Protein AF-A0A3N2P5C3-F1 (afdb_monomer_lite)

Radius of gyration: 39.59 Å; chains: 1; bounding box: 73×39×117 Å

Sequence (113 aa):
MAGAVAAVTGAAAGVVWIGRGALRWGRRIAHMVDDLTGEPARPGVPARPGLMERIGTIEGRLDGLDGRLDGLDARLGCLDGRLAAVEHELRPNSGSSLHDKVTRLAEAVAPER

Structure (mmCIF, N/CA/C/O backbone):
data_AF-A0A3N2P5C3-F1
#
_entry.id   AF-A0A3N2P5C3-F1
#
loop_
_atom_site.group_PDB
_atom_site.id
_atom_site.type_symbol
_atom_site.label_atom_id
_atom_site.label_alt_id
_atom_site.label_comp_id
_atom_site.label_asym_id
_atom_site.label_entity_id
_atom_site.label_seq_id
_atom_site.pdbx_PDB_ins_code
_atom_site.Cartn_x
_atom_site.Cartn_y
_atom_site.Cartn_z
_atom_site.occupancy
_atom_site.B_iso_or_equiv
_atom_site.auth_seq_id
_atom_site.auth_comp_id
_atom_site.auth_asym_id
_atom_site.auth_atom_id
_atom_site.pdbx_PDB_model_num
ATOM 1 N N . MET A 1 1 ? 50.348 18.443 -54.656 1.00 57.25 1 MET A N 1
ATOM 2 C CA . MET A 1 1 ? 49.166 17.553 -54.764 1.00 57.25 1 MET A CA 1
ATOM 3 C C . MET A 1 1 ? 49.049 16.508 -53.640 1.00 57.25 1 MET A C 1
ATOM 5 O O . MET A 1 1 ? 47.935 16.095 -53.364 1.00 57.25 1 MET A O 1
ATOM 9 N N . ALA A 1 2 ? 50.121 16.129 -52.925 1.00 56.31 2 ALA A N 1
ATOM 10 C CA . ALA A 1 2 ? 50.055 15.112 -51.857 1.00 56.31 2 ALA A CA 1
ATOM 11 C C . ALA A 1 2 ? 49.266 15.518 -50.584 1.00 56.31 2 ALA A C 1
ATOM 13 O O . ALA A 1 2 ? 48.620 14.674 -49.972 1.00 56.31 2 ALA A O 1
ATOM 14 N N . GLY A 1 3 ? 49.261 16.802 -50.198 1.00 55.47 3 GLY A N 1
ATOM 15 C CA . GLY A 1 3 ? 48.600 17.262 -48.961 1.00 55.47 3 GLY A CA 1
ATOM 16 C C . GLY A 1 3 ? 47.064 17.249 -48.990 1.00 55.47 3 GLY A C 1
ATOM 17 O O . GLY A 1 3 ? 46.435 17.017 -47.964 1.00 55.47 3 GLY A O 1
ATOM 18 N N . ALA A 1 4 ? 46.449 17.435 -50.164 1.00 61.59 4 ALA A N 1
ATOM 19 C CA . ALA A 1 4 ? 44.988 17.434 -50.304 1.00 61.59 4 ALA A CA 1
ATOM 20 C C . ALA A 1 4 ? 44.393 16.017 -50.205 1.00 61.59 4 ALA A C 1
ATOM 22 O O . ALA A 1 4 ? 43.322 15.832 -49.635 1.00 61.59 4 ALA A O 1
ATOM 23 N N . VAL A 1 5 ? 45.115 15.004 -50.699 1.00 63.78 5 VAL A N 1
ATOM 24 C CA . VAL A 1 5 ? 44.675 13.599 -50.660 1.00 63.78 5 VAL A CA 1
ATOM 25 C C . VAL A 1 5 ? 44.675 13.056 -49.225 1.00 63.78 5 VAL A C 1
ATOM 27 O O . VAL A 1 5 ? 43.746 12.349 -48.848 1.00 63.78 5 VAL A O 1
ATOM 30 N N . ALA A 1 6 ? 45.659 13.438 -48.402 1.00 66.75 6 ALA A N 1
ATOM 31 C CA . ALA A 1 6 ? 45.749 13.019 -46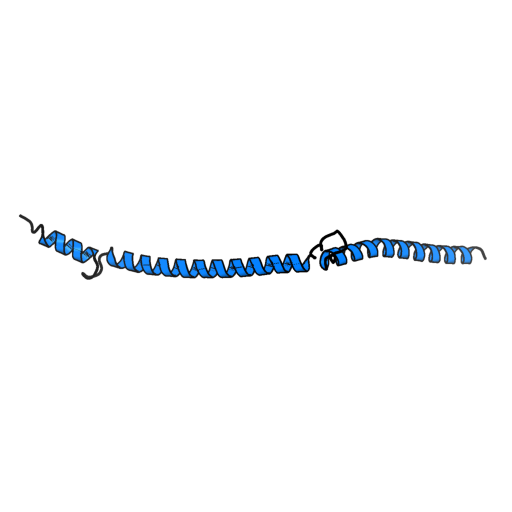.999 1.00 66.75 6 ALA A CA 1
ATOM 32 C C . ALA A 1 6 ? 44.653 13.632 -46.099 1.00 66.75 6 ALA A C 1
ATOM 34 O O . ALA A 1 6 ? 44.164 12.978 -45.178 1.00 66.75 6 ALA A O 1
ATOM 35 N N . ALA A 1 7 ? 44.232 14.872 -46.369 1.00 69.38 7 ALA A N 1
ATOM 36 C CA . ALA A 1 7 ? 43.169 15.530 -45.606 1.00 69.38 7 ALA A CA 1
ATOM 37 C C . ALA A 1 7 ? 41.786 14.901 -45.868 1.00 69.38 7 ALA A C 1
ATOM 39 O O . ALA A 1 7 ? 41.004 14.695 -44.939 1.00 69.38 7 ALA A O 1
ATOM 40 N N . VAL A 1 8 ? 41.502 14.540 -47.125 1.00 70.88 8 VAL A N 1
ATOM 41 C CA . VAL A 1 8 ? 40.231 13.909 -47.520 1.00 70.88 8 VAL A CA 1
ATOM 42 C C . VAL A 1 8 ? 40.115 12.487 -46.962 1.00 70.88 8 VAL A C 1
ATOM 44 O O . VAL A 1 8 ? 39.051 12.109 -46.468 1.00 70.88 8 VAL A O 1
ATOM 47 N N . THR A 1 9 ? 41.200 11.706 -46.966 1.00 75.75 9 THR A N 1
ATOM 48 C CA . THR A 1 9 ? 41.193 10.353 -46.384 1.00 75.75 9 THR A CA 1
ATOM 49 C C . THR A 1 9 ? 41.056 10.369 -44.863 1.00 75.75 9 THR A C 1
ATOM 51 O O . THR A 1 9 ? 40.315 9.548 -44.323 1.00 75.75 9 THR A O 1
ATOM 54 N N . GLY A 1 10 ? 41.684 11.324 -44.169 1.00 83.56 10 GLY A N 1
ATOM 55 C CA . GLY A 1 10 ? 41.508 11.507 -42.724 1.00 83.56 10 GLY A CA 1
ATOM 56 C C . GLY A 1 10 ? 40.067 11.859 -42.337 1.00 83.56 10 GLY A C 1
ATOM 57 O O . GLY A 1 10 ? 39.510 11.258 -41.417 1.00 83.56 10 GLY A O 1
ATOM 58 N N . ALA A 1 11 ? 39.429 12.770 -43.079 1.00 84.25 11 ALA A N 1
ATOM 59 C CA . ALA A 1 11 ? 38.030 13.137 -42.860 1.00 84.25 11 ALA A CA 1
ATOM 60 C C . ALA A 1 11 ? 37.077 11.953 -43.106 1.00 84.25 11 ALA A C 1
ATOM 62 O O . ALA A 1 11 ? 36.214 11.667 -42.274 1.00 84.25 11 ALA A O 1
ATOM 63 N N . ALA A 1 12 ? 37.271 11.212 -44.202 1.00 85.56 12 ALA A N 1
ATOM 64 C CA . ALA A 1 12 ? 36.476 10.024 -44.505 1.00 85.56 12 ALA A CA 1
ATOM 65 C C . ALA A 1 12 ? 36.643 8.928 -43.436 1.00 85.56 12 ALA A C 1
ATOM 67 O O . ALA A 1 12 ? 35.657 8.339 -42.988 1.00 85.56 12 ALA A O 1
ATOM 68 N N . ALA A 1 13 ? 37.872 8.690 -42.967 1.00 88.00 13 ALA A N 1
ATOM 69 C CA . ALA A 1 13 ? 38.148 7.734 -41.897 1.00 88.00 13 ALA A CA 1
ATOM 70 C C . ALA A 1 13 ? 37.490 8.145 -40.569 1.00 88.00 13 ALA A C 1
ATOM 72 O O . ALA A 1 13 ? 36.915 7.297 -39.885 1.00 88.00 13 ALA A O 1
ATOM 73 N N . GLY A 1 14 ? 37.511 9.439 -40.231 1.00 89.12 14 GLY A N 1
ATOM 74 C CA . GLY A 1 14 ? 36.833 9.980 -39.052 1.00 89.12 14 GLY A CA 1
ATOM 75 C C . GLY A 1 14 ? 35.320 9.765 -39.096 1.00 89.12 14 GLY A C 1
ATOM 76 O O . GLY A 1 14 ? 34.743 9.266 -38.130 1.00 89.12 14 GLY A O 1
ATOM 77 N N . VAL A 1 15 ? 34.684 10.044 -40.238 1.00 91.44 15 VAL A N 1
ATOM 78 C CA . VAL A 1 15 ? 33.244 9.805 -40.443 1.00 91.44 15 VAL A CA 1
ATOM 79 C C . VAL A 1 15 ? 32.900 8.325 -40.281 1.00 91.44 15 VAL A C 1
ATOM 81 O O . VAL A 1 15 ? 31.943 7.986 -39.586 1.00 91.44 15 VAL A O 1
ATOM 84 N N . VAL A 1 16 ? 33.696 7.426 -40.864 1.00 89.44 16 VAL A N 1
ATOM 85 C CA . VAL A 1 16 ? 33.480 5.977 -40.734 1.00 89.44 16 VAL A CA 1
ATOM 86 C C . VAL A 1 16 ? 33.679 5.509 -39.290 1.00 89.44 16 VAL A C 1
ATOM 88 O O . VAL A 1 16 ? 32.892 4.698 -38.800 1.00 89.44 16 VAL A O 1
ATOM 91 N N . TRP A 1 17 ? 34.694 6.014 -38.583 1.00 89.19 17 TRP A N 1
ATOM 92 C CA . TRP A 1 17 ? 34.951 5.660 -37.186 1.00 89.19 17 TRP A CA 1
ATOM 93 C C . TRP A 1 17 ? 33.8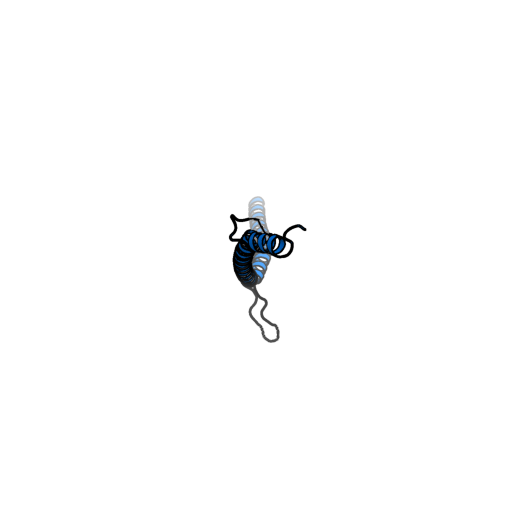13 6.118 -36.262 1.00 89.19 17 TRP A C 1
ATOM 95 O O . TRP A 1 17 ? 33.274 5.302 -35.510 1.00 89.19 17 TRP A O 1
ATOM 105 N N . ILE A 1 18 ? 33.377 7.376 -36.391 1.00 89.88 18 ILE A N 1
ATOM 106 C CA . ILE A 1 18 ? 32.236 7.933 -35.647 1.00 89.88 18 ILE A CA 1
ATOM 107 C C . ILE A 1 18 ? 30.957 7.164 -35.984 1.00 89.88 18 ILE A C 1
ATOM 109 O O . ILE A 1 18 ? 30.240 6.741 -35.079 1.00 89.88 18 ILE A O 1
ATOM 113 N N . GLY A 1 19 ? 30.697 6.908 -37.269 1.00 90.38 19 GLY A N 1
ATOM 114 C CA . GLY A 1 19 ? 29.527 6.156 -37.719 1.00 90.38 19 GLY A CA 1
ATOM 115 C C . GLY A 1 19 ? 29.491 4.737 -37.149 1.00 90.38 19 GLY A C 1
ATOM 116 O O . GLY A 1 19 ? 28.465 4.296 -36.635 1.00 90.38 19 GLY A O 1
ATOM 117 N N . ARG A 1 20 ? 30.623 4.024 -37.141 1.00 88.06 20 ARG A N 1
ATOM 118 C CA . ARG A 1 20 ? 30.720 2.688 -36.525 1.00 88.06 20 ARG A CA 1
ATOM 119 C C . ARG A 1 20 ? 30.539 2.731 -35.008 1.00 88.06 20 ARG A C 1
ATOM 121 O O . ARG A 1 20 ? 29.914 1.823 -34.456 1.00 88.06 20 ARG A O 1
ATOM 128 N N . GLY A 1 21 ? 31.055 3.764 -34.343 1.00 88.81 21 GLY A N 1
ATOM 129 C CA . GLY A 1 21 ? 30.823 4.012 -32.920 1.00 88.81 21 GLY A CA 1
ATOM 130 C C . GLY A 1 21 ? 29.340 4.230 -32.613 1.00 88.81 21 GLY A C 1
ATOM 131 O O . GLY A 1 21 ? 28.780 3.541 -31.759 1.00 88.81 21 GLY A O 1
ATOM 132 N N . ALA A 1 22 ? 28.683 5.100 -33.381 1.00 89.50 22 ALA A N 1
ATOM 133 C CA . ALA A 1 22 ? 27.257 5.387 -33.271 1.00 89.50 22 ALA A CA 1
ATOM 134 C C . ALA A 1 22 ? 26.396 4.141 -33.531 1.00 89.50 22 ALA A C 1
ATOM 136 O O . ALA A 1 22 ? 25.493 3.852 -32.753 1.00 89.50 22 ALA A O 1
ATOM 137 N N . LEU A 1 23 ? 26.720 3.332 -34.546 1.00 85.94 23 LEU A N 1
ATOM 138 C CA . LEU A 1 23 ? 26.025 2.067 -34.826 1.00 85.94 23 LEU A CA 1
ATOM 139 C C . LEU A 1 23 ? 26.214 1.027 -33.712 1.00 85.94 23 LEU A C 1
ATOM 141 O O . LEU A 1 23 ? 25.312 0.239 -33.415 1.00 85.94 23 LEU A O 1
ATOM 145 N N . ARG A 1 24 ? 27.391 0.993 -33.076 1.00 86.62 24 ARG A N 1
ATOM 146 C CA . ARG A 1 24 ? 27.633 0.129 -31.913 1.00 86.62 24 ARG A CA 1
ATOM 147 C C . ARG A 1 24 ? 26.811 0.583 -30.706 1.00 86.62 24 ARG A C 1
ATOM 149 O O . ARG A 1 24 ? 26.295 -0.274 -29.994 1.00 86.62 24 ARG A O 1
ATOM 156 N N . TRP A 1 25 ? 26.675 1.889 -30.489 1.00 89.25 25 TRP A N 1
ATOM 157 C CA . TRP A 1 25 ? 25.882 2.433 -29.388 1.00 89.25 25 TRP A CA 1
ATOM 158 C C . TRP A 1 25 ? 24.369 2.326 -29.640 1.00 89.25 25 TRP A C 1
ATOM 160 O O . TRP A 1 25 ? 23.630 1.929 -28.744 1.00 89.25 25 TRP A O 1
ATOM 170 N N . GLY A 1 26 ? 23.914 2.536 -30.878 1.00 92.38 26 GLY A N 1
ATOM 171 C CA . GLY A 1 26 ? 22.507 2.420 -31.270 1.00 92.38 26 GLY A CA 1
ATOM 172 C C . GLY A 1 26 ? 21.919 1.030 -31.021 1.00 92.38 26 GLY A C 1
ATOM 173 O O . GLY A 1 26 ? 20.808 0.919 -30.516 1.00 92.38 26 GLY A O 1
ATOM 174 N N . ARG A 1 27 ? 22.695 -0.041 -31.251 1.00 89.38 27 ARG A N 1
ATOM 175 C CA . ARG A 1 27 ? 22.268 -1.411 -30.901 1.00 89.38 27 ARG A CA 1
ATOM 176 C C . ARG A 1 27 ? 21.987 -1.590 -29.407 1.00 89.38 27 ARG A C 1
ATOM 178 O O . ARG A 1 27 ? 21.092 -2.338 -29.041 1.00 89.38 27 ARG A O 1
ATOM 185 N N . ARG A 1 28 ? 22.727 -0.892 -28.542 1.00 88.12 28 ARG A N 1
ATOM 186 C CA . ARG A 1 28 ? 22.510 -0.943 -27.091 1.00 88.12 28 ARG A CA 1
ATOM 187 C C . ARG A 1 28 ? 21.220 -0.229 -26.687 1.00 88.12 28 ARG A C 1
ATOM 189 O O . ARG A 1 28 ? 20.530 -0.715 -25.801 1.00 88.12 28 ARG A O 1
ATOM 196 N N . ILE A 1 29 ? 20.896 0.887 -27.343 1.00 89.94 29 ILE A N 1
ATOM 197 C CA . ILE A 1 29 ? 19.623 1.586 -27.125 1.00 89.94 29 ILE A CA 1
ATOM 198 C C . ILE A 1 29 ? 18.454 0.738 -27.611 1.00 89.94 29 ILE A C 1
ATOM 200 O O . ILE A 1 29 ? 17.469 0.642 -26.894 1.00 89.94 29 ILE A O 1
ATOM 204 N N . ALA A 1 30 ? 18.572 0.094 -28.776 1.00 87.25 30 ALA A N 1
ATOM 205 C CA . ALA A 1 30 ? 17.522 -0.783 -29.292 1.00 87.25 30 ALA A CA 1
ATOM 206 C C . ALA A 1 30 ? 17.148 -1.861 -28.263 1.00 87.25 30 ALA A C 1
ATOM 208 O O . ALA A 1 30 ? 15.997 -1.935 -27.857 1.00 87.25 30 ALA A O 1
ATOM 209 N N . HIS A 1 31 ? 18.144 -2.565 -27.713 1.00 86.00 31 HIS A N 1
ATOM 210 C CA . HIS A 1 31 ? 17.903 -3.567 -26.669 1.00 86.00 31 HIS A CA 1
ATOM 211 C C . HIS A 1 31 ? 17.270 -2.973 -25.401 1.00 86.00 31 HIS A C 1
ATOM 213 O O . HIS A 1 31 ? 16.498 -3.642 -24.729 1.00 86.00 31 HIS A O 1
ATOM 219 N N . MET A 1 32 ? 17.615 -1.732 -25.042 1.00 88.88 32 MET A N 1
ATOM 220 C CA . MET A 1 32 ? 17.015 -1.058 -23.889 1.00 88.88 32 MET A CA 1
ATOM 221 C C . MET A 1 32 ? 15.548 -0.716 -24.145 1.00 88.88 32 MET A C 1
ATOM 223 O O . MET A 1 32 ? 14.732 -0.878 -23.246 1.00 88.88 32 MET A O 1
ATOM 227 N N . VAL A 1 33 ? 15.210 -0.264 -25.354 1.00 89.88 33 VAL A N 1
ATOM 228 C CA . VAL A 1 33 ? 13.817 -0.042 -25.756 1.00 89.88 33 VAL A CA 1
ATOM 229 C C . VAL A 1 33 ? 13.053 -1.362 -25.719 1.00 89.88 33 VAL A C 1
ATOM 231 O O . VAL A 1 33 ? 11.988 -1.395 -25.114 1.00 89.88 33 VAL A O 1
ATOM 234 N N . ASP A 1 34 ? 13.633 -2.446 -26.240 1.00 88.75 34 ASP A N 1
ATOM 235 C CA . ASP A 1 34 ? 13.019 -3.778 -26.215 1.00 88.75 34 ASP A CA 1
ATOM 236 C C . ASP A 1 34 ? 12.778 -4.276 -24.774 1.00 88.75 34 ASP A C 1
ATOM 238 O O . ASP A 1 34 ? 11.714 -4.811 -24.471 1.00 88.75 34 ASP A O 1
ATOM 242 N N . ASP A 1 35 ? 13.712 -4.045 -23.843 1.00 89.38 35 ASP A N 1
ATOM 243 C CA . ASP A 1 35 ? 13.529 -4.372 -22.416 1.00 89.38 35 ASP A CA 1
ATOM 244 C C . ASP A 1 35 ? 12.480 -3.460 -21.734 1.00 89.38 35 ASP A C 1
ATOM 246 O O . ASP A 1 35 ? 11.790 -3.883 -20.801 1.00 89.38 35 ASP A O 1
ATOM 250 N N . LEU A 1 36 ? 12.336 -2.206 -22.184 1.00 91.00 36 LEU A N 1
ATOM 251 C CA . LEU A 1 36 ? 11.349 -1.252 -21.664 1.00 91.00 36 LEU A CA 1
ATOM 252 C C . LEU A 1 36 ? 9.926 -1.585 -22.123 1.00 91.00 36 LEU A C 1
ATOM 254 O O . LEU A 1 36 ? 9.013 -1.610 -21.294 1.00 91.00 36 LEU A O 1
ATOM 258 N N . THR A 1 37 ? 9.738 -1.839 -23.420 1.00 89.69 37 THR A N 1
ATOM 259 C CA . THR A 1 37 ? 8.431 -2.147 -24.022 1.00 89.69 37 THR A CA 1
ATOM 260 C C . THR A 1 37 ? 8.033 -3.605 -23.849 1.00 89.69 37 THR A 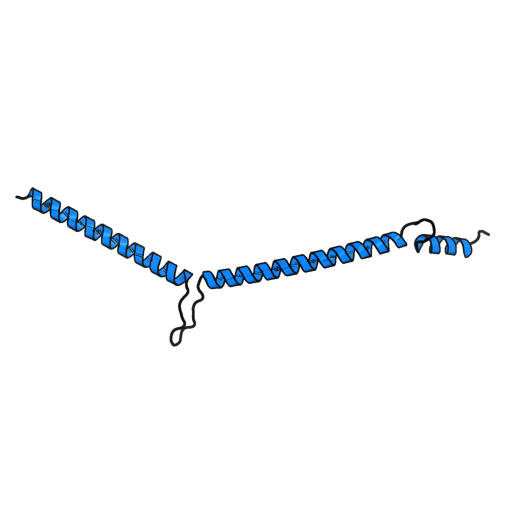C 1
ATOM 262 O O . THR A 1 37 ? 6.844 -3.910 -23.814 1.00 89.69 37 THR A O 1
ATOM 265 N N . GLY A 1 38 ? 9.012 -4.495 -23.703 1.00 89.38 38 GLY A N 1
ATOM 266 C CA . GLY A 1 38 ? 8.813 -5.936 -23.742 1.00 89.38 38 GLY A CA 1
ATOM 267 C C . GLY A 1 38 ? 8.827 -6.481 -25.167 1.00 89.38 38 GLY A C 1
ATOM 268 O O . GLY A 1 38 ? 8.750 -5.739 -26.150 1.00 89.38 38 GLY A O 1
ATOM 269 N N . GLU A 1 39 ? 8.913 -7.807 -25.268 1.00 87.94 39 GLU A N 1
ATOM 270 C CA . GLU A 1 39 ? 8.850 -8.523 -26.541 1.00 87.94 39 GLU A CA 1
ATOM 271 C C . GLU A 1 39 ? 7.486 -9.211 -26.693 1.00 87.94 39 GLU A C 1
ATOM 273 O O . GLU A 1 39 ? 7.062 -9.937 -25.782 1.00 87.94 39 GLU A O 1
ATOM 278 N N . PRO A 1 40 ? 6.802 -9.050 -27.843 1.00 82.31 40 PRO A N 1
ATOM 279 C CA . PRO A 1 40 ? 5.543 -9.736 -28.096 1.00 82.31 40 PRO A CA 1
ATOM 280 C C . PRO A 1 40 ? 5.750 -11.252 -28.191 1.00 82.31 40 PRO A C 1
ATOM 282 O O . PRO A 1 40 ? 6.837 -11.742 -28.506 1.00 82.31 40 PRO A O 1
ATOM 285 N N . ALA A 1 41 ? 4.677 -12.009 -27.955 1.00 86.38 41 ALA A N 1
ATOM 286 C CA . ALA A 1 41 ? 4.701 -13.456 -28.126 1.00 86.38 41 ALA A CA 1
ATOM 287 C C . ALA A 1 41 ? 5.053 -13.824 -29.577 1.00 86.38 41 ALA A C 1
ATOM 289 O O . ALA A 1 41 ? 4.509 -13.262 -30.530 1.00 86.38 41 ALA A O 1
ATOM 290 N N . ARG A 1 42 ? 5.943 -14.804 -29.736 1.00 85.94 42 ARG A N 1
ATOM 291 C CA . ARG A 1 42 ? 6.348 -15.369 -31.032 1.00 85.94 42 ARG A CA 1
ATOM 292 C C . ARG A 1 42 ? 6.068 -16.876 -31.038 1.00 85.94 42 ARG A C 1
ATOM 294 O O . ARG A 1 42 ? 5.972 -17.471 -29.967 1.00 85.94 42 ARG A O 1
ATOM 301 N N . PRO A 1 43 ? 5.917 -17.528 -32.204 1.00 90.00 43 PRO A N 1
ATOM 302 C CA . PRO A 1 43 ? 5.576 -18.950 -32.260 1.00 90.00 43 PRO A CA 1
ATOM 303 C C . PRO A 1 43 ? 6.535 -19.808 -31.417 1.00 90.00 43 PRO A C 1
ATOM 305 O O . PRO A 1 43 ? 7.737 -19.831 -31.668 1.00 90.00 43 PRO A O 1
ATOM 308 N N . GLY A 1 44 ? 6.001 -20.483 -30.394 1.00 86.50 44 GLY A N 1
ATOM 309 C CA . GLY A 1 44 ? 6.769 -21.327 -29.469 1.00 86.50 44 GLY A CA 1
ATOM 310 C C . GLY A 1 44 ? 7.511 -20.599 -28.336 1.00 86.50 44 GLY A C 1
ATOM 311 O O . GLY A 1 44 ? 8.121 -21.275 -27.512 1.00 86.50 44 GLY A O 1
ATOM 312 N N . VAL A 1 45 ? 7.454 -19.262 -28.248 1.00 87.25 45 VAL A N 1
ATOM 313 C CA . VAL A 1 45 ? 8.109 -18.467 -27.192 1.00 87.25 45 VAL A CA 1
ATOM 314 C C . VAL A 1 45 ? 7.107 -17.479 -26.570 1.00 87.25 45 VAL A C 1
ATOM 316 O O . VAL A 1 45 ? 6.539 -16.653 -27.292 1.00 87.25 45 VAL A O 1
ATOM 319 N N . PRO A 1 46 ? 6.874 -17.530 -25.244 1.00 85.31 46 PRO A N 1
ATOM 320 C CA . PRO A 1 46 ? 5.943 -16.624 -24.576 1.00 85.31 46 PRO A CA 1
ATOM 321 C C . PRO A 1 46 ? 6.420 -15.167 -24.647 1.00 85.31 46 PRO A C 1
ATOM 323 O O . PRO A 1 46 ? 7.616 -14.901 -24.771 1.00 85.31 46 PRO A O 1
ATOM 326 N N . ALA A 1 47 ? 5.475 -14.228 -24.551 1.00 87.12 47 ALA A N 1
ATOM 327 C CA . ALA A 1 47 ? 5.791 -12.806 -24.458 1.00 87.12 47 ALA A CA 1
ATOM 328 C C . ALA A 1 47 ? 6.689 -12.532 -23.243 1.00 87.12 47 ALA A C 1
ATOM 330 O O . ALA A 1 47 ? 6.511 -13.136 -22.179 1.00 87.12 47 ALA A O 1
ATOM 331 N N . ARG A 1 48 ? 7.640 -11.608 -23.398 1.00 89.12 48 ARG A N 1
ATOM 332 C CA . ARG A 1 48 ? 8.492 -11.153 -22.299 1.00 89.12 48 ARG A CA 1
ATOM 333 C C . ARG A 1 48 ? 7.980 -9.788 -21.836 1.00 89.12 48 ARG A C 1
ATOM 335 O O . ARG A 1 48 ? 8.094 -8.839 -22.610 1.00 89.12 48 ARG A O 1
ATOM 342 N N . PRO A 1 49 ? 7.427 -9.678 -20.615 1.00 89.69 49 PRO A N 1
ATOM 343 C CA . PRO A 1 49 ? 6.852 -8.430 -20.133 1.00 89.69 49 PRO A CA 1
ATOM 344 C C . PRO A 1 49 ? 7.929 -7.350 -20.023 1.00 89.69 49 PRO A C 1
ATOM 346 O O . PRO A 1 49 ? 9.026 -7.597 -19.507 1.00 89.69 49 PRO A O 1
ATOM 349 N N . GLY A 1 50 ? 7.599 -6.160 -20.519 1.00 93.75 50 GLY A N 1
ATOM 350 C CA . GLY A 1 50 ? 8.474 -4.995 -20.468 1.00 93.75 50 GLY A CA 1
ATOM 351 C C . GLY A 1 50 ? 8.623 -4.444 -19.055 1.00 93.75 50 GLY A C 1
ATOM 352 O O . GLY A 1 50 ? 7.864 -4.775 -18.137 1.00 93.75 50 GLY A O 1
ATOM 353 N N . LEU A 1 51 ? 9.595 -3.552 -18.864 1.00 94.50 51 LEU A N 1
ATOM 354 C CA . LEU A 1 51 ? 9.769 -2.854 -17.592 1.00 94.50 51 LEU A CA 1
ATOM 355 C C . LEU A 1 51 ? 8.499 -2.102 -17.169 1.00 94.50 51 LEU A C 1
ATOM 357 O O . LEU A 1 51 ? 8.158 -2.137 -15.991 1.00 94.50 51 LEU A O 1
ATOM 361 N N . MET A 1 52 ? 7.784 -1.476 -18.109 1.00 92.44 52 MET A N 1
ATOM 362 C CA . MET A 1 52 ? 6.582 -0.689 -17.795 1.00 92.44 52 MET A CA 1
ATOM 363 C C . MET A 1 52 ? 5.463 -1.550 -17.198 1.00 92.44 52 MET A C 1
ATOM 365 O O . MET A 1 52 ? 4.829 -1.156 -16.226 1.00 92.44 52 MET A O 1
ATOM 369 N N . GLU A 1 53 ? 5.268 -2.762 -17.716 1.00 92.94 53 GLU A N 1
ATOM 370 C CA . GLU A 1 53 ? 4.269 -3.702 -17.196 1.00 92.94 53 GLU A CA 1
ATOM 371 C C . GLU A 1 53 ? 4.643 -4.211 -15.796 1.00 92.94 53 GLU A C 1
ATOM 373 O O . GLU A 1 53 ? 3.805 -4.311 -14.894 1.00 92.94 53 GLU A O 1
ATOM 378 N N . ARG A 1 54 ? 5.936 -4.477 -15.579 1.00 94.69 54 ARG A N 1
ATOM 379 C CA . ARG A 1 54 ? 6.456 -4.873 -14.265 1.00 94.69 54 ARG A CA 1
ATOM 380 C C . ARG A 1 54 ? 6.312 -3.749 -13.241 1.00 94.69 54 ARG A C 1
ATOM 382 O O . ARG A 1 54 ? 5.966 -4.038 -12.099 1.00 94.69 54 ARG A O 1
ATOM 389 N N . ILE A 1 55 ? 6.564 -2.501 -13.639 1.00 96.69 55 ILE A N 1
ATOM 390 C CA . ILE A 1 55 ? 6.363 -1.321 -12.791 1.00 96.69 55 ILE A CA 1
ATOM 391 C C . ILE A 1 55 ? 4.880 -1.164 -12.457 1.00 96.69 55 ILE A C 1
ATOM 393 O O . ILE A 1 55 ? 4.564 -1.106 -11.276 1.00 96.69 55 ILE A O 1
ATOM 397 N N . GLY A 1 56 ? 3.973 -1.239 -13.435 1.00 96.06 56 GLY A N 1
ATOM 398 C CA . GLY A 1 56 ? 2.532 -1.167 -13.164 1.00 96.06 56 GLY A CA 1
ATOM 399 C C . GLY A 1 56 ? 2.042 -2.274 -12.219 1.00 96.06 56 GLY A C 1
ATOM 400 O O . GLY A 1 56 ? 1.223 -2.040 -11.335 1.00 96.06 56 GLY A O 1
ATOM 401 N N . THR A 1 57 ? 2.609 -3.481 -12.323 1.00 96.50 57 THR A N 1
ATOM 402 C CA . THR A 1 57 ? 2.333 -4.566 -11.363 1.00 96.50 57 THR A CA 1
ATOM 403 C C . THR A 1 57 ? 2.815 -4.224 -9.950 1.00 96.50 57 THR A C 1
ATOM 405 O O . THR A 1 57 ? 2.169 -4.589 -8.968 1.00 96.50 57 THR A O 1
ATOM 408 N N . ILE A 1 58 ? 3.968 -3.563 -9.820 1.00 97.62 58 ILE A N 1
ATOM 409 C CA . ILE A 1 58 ? 4.495 -3.120 -8.523 1.00 97.62 58 ILE A CA 1
ATOM 410 C C . ILE A 1 58 ? 3.629 -1.992 -7.957 1.00 97.62 58 ILE A C 1
ATOM 412 O O . ILE A 1 58 ? 3.271 -2.072 -6.788 1.00 97.62 58 ILE A O 1
ATOM 416 N N . GLU A 1 59 ? 3.249 -1.008 -8.771 1.00 98.19 59 GLU A N 1
ATOM 417 C CA . GLU A 1 59 ? 2.354 0.093 -8.392 1.00 98.19 59 GLU A CA 1
ATOM 418 C C . GLU A 1 59 ? 1.024 -0.442 -7.854 1.00 98.19 59 GLU A C 1
ATOM 420 O O . GLU A 1 59 ? 0.679 -0.168 -6.710 1.00 98.19 59 GLU A O 1
ATOM 425 N N . GLY A 1 60 ? 0.352 -1.343 -8.579 1.00 98.12 60 GLY A N 1
ATOM 426 C CA . GLY A 1 60 ? -0.902 -1.931 -8.094 1.00 98.12 60 GLY A CA 1
ATOM 427 C C . GLY A 1 60 ? -0.746 -2.747 -6.801 1.00 98.12 60 GLY A C 1
ATOM 428 O O . GLY A 1 60 ? -1.662 -2.819 -5.981 1.00 98.12 60 GLY A O 1
ATOM 429 N N . ARG A 1 61 ? 0.426 -3.358 -6.570 1.00 98.19 61 ARG A N 1
ATOM 430 C CA . ARG A 1 61 ? 0.728 -4.017 -5.288 1.00 98.19 61 ARG A CA 1
ATOM 431 C C . ARG A 1 61 ? 0.951 -3.012 -4.161 1.00 98.19 61 ARG A C 1
ATOM 433 O O . ARG A 1 61 ? 0.614 -3.350 -3.029 1.00 98.19 61 ARG A O 1
ATOM 440 N N . LEU A 1 62 ? 1.533 -1.849 -4.446 1.00 98.44 62 LEU A N 1
ATOM 441 C CA . LEU A 1 62 ? 1.708 -0.769 -3.475 1.00 98.44 62 LEU A CA 1
ATOM 442 C C . LEU A 1 62 ? 0.355 -0.163 -3.099 1.00 98.44 62 LEU A C 1
ATOM 444 O O . LEU A 1 62 ? 0.051 -0.133 -1.913 1.00 98.44 62 LEU A O 1
ATOM 448 N N . ASP A 1 63 ? -0.513 0.130 -4.068 1.00 98.25 63 ASP A N 1
ATOM 449 C CA . ASP A 1 63 ? -1.883 0.595 -3.798 1.00 98.25 63 ASP A CA 1
ATOM 450 C C . ASP A 1 63 ? -2.657 -0.408 -2.922 1.00 98.25 6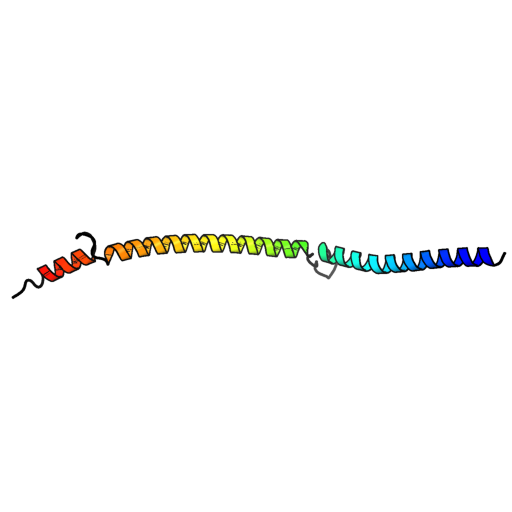3 ASP A C 1
ATOM 452 O O . ASP A 1 63 ? -3.355 -0.055 -1.969 1.00 98.25 63 ASP A O 1
ATOM 456 N N . GLY A 1 64 ? -2.497 -1.706 -3.205 1.00 98.38 64 GLY A N 1
ATOM 457 C CA . GLY A 1 64 ? -3.083 -2.769 -2.389 1.00 98.38 64 GLY A CA 1
ATOM 458 C C . GLY A 1 64 ? -2.484 -2.878 -0.981 1.00 98.38 64 GLY A C 1
ATOM 459 O O . GLY A 1 64 ? -3.162 -3.352 -0.067 1.00 98.38 64 GLY A O 1
ATOM 460 N N . LEU A 1 65 ? -1.224 -2.478 -0.781 1.00 98.56 65 LEU A N 1
ATOM 461 C CA . LEU A 1 65 ? -0.615 -2.388 0.547 1.00 98.56 65 LEU A CA 1
ATOM 462 C C . LEU A 1 65 ? -1.131 -1.167 1.307 1.00 98.56 65 LEU A C 1
ATOM 464 O O . LEU A 1 65 ? -1.478 -1.328 2.475 1.00 98.56 65 LEU A O 1
ATOM 468 N N . ASP A 1 66 ? -1.263 -0.017 0.651 1.00 98.44 66 ASP A N 1
ATOM 469 C CA . ASP A 1 66 ? -1.805 1.204 1.252 1.00 98.44 66 ASP A CA 1
ATOM 470 C C . ASP A 1 66 ? -3.232 0.970 1.762 1.00 98.44 66 ASP A C 1
ATOM 472 O O . ASP A 1 66 ? -3.507 1.158 2.946 1.00 98.44 66 ASP A O 1
ATOM 476 N N . GLY A 1 67 ? -4.108 0.371 0.947 1.00 98.38 67 GLY A N 1
ATOM 477 C CA . GLY A 1 67 ? -5.466 0.032 1.393 1.00 98.38 67 GLY A CA 1
ATOM 478 C C . GLY A 1 67 ? -5.512 -0.977 2.554 1.00 98.38 67 GLY A C 1
ATOM 479 O O . GLY A 1 67 ? -6.436 -0.967 3.372 1.00 98.38 67 GLY A O 1
ATOM 480 N N . ARG A 1 68 ? -4.510 -1.862 2.674 1.00 98.44 68 ARG A N 1
ATOM 481 C CA . ARG A 1 68 ? -4.391 -2.766 3.832 1.00 98.44 68 ARG A CA 1
ATOM 482 C C . ARG A 1 68 ? -3.935 -2.029 5.087 1.00 98.44 68 ARG A C 1
ATOM 484 O O . ARG A 1 68 ? -4.387 -2.409 6.166 1.00 98.44 68 ARG A O 1
ATOM 491 N N . LEU A 1 69 ? -3.053 -1.040 4.958 1.00 98.62 69 LEU A N 1
ATOM 492 C CA . LEU A 1 69 ? -2.607 -0.204 6.072 1.00 98.62 69 LEU A CA 1
ATOM 493 C C . LEU A 1 69 ? -3.762 0.657 6.594 1.00 98.62 69 LEU A C 1
ATOM 495 O O . LEU A 1 69 ? -4.044 0.587 7.786 1.00 98.62 69 LEU A O 1
ATOM 499 N N . ASP A 1 70 ? -4.531 1.297 5.712 1.00 98.62 70 ASP A N 1
ATOM 500 C CA . ASP A 1 70 ? -5.746 2.036 6.092 1.00 98.62 70 ASP A CA 1
ATOM 501 C C . ASP A 1 70 ? -6.738 1.145 6.861 1.00 98.62 70 ASP A C 1
ATOM 503 O O . ASP A 1 70 ? -7.312 1.523 7.888 1.00 98.62 70 ASP A O 1
ATOM 507 N N . GLY A 1 71 ? -6.922 -0.095 6.392 1.00 98.56 71 GLY A N 1
ATOM 508 C CA . GLY A 1 71 ? -7.767 -1.078 7.066 1.00 98.56 71 GLY A CA 1
ATOM 509 C C . GLY A 1 71 ? -7.238 -1.513 8.439 1.00 98.56 71 GLY A C 1
ATOM 510 O O . GLY A 1 71 ? -8.034 -1.833 9.328 1.00 98.56 71 GLY A O 1
ATOM 511 N N . LEU A 1 72 ? -5.916 -1.543 8.634 1.00 98.69 72 LEU A N 1
ATOM 512 C CA . LEU A 1 72 ? -5.301 -1.813 9.934 1.00 98.69 72 LEU A CA 1
ATOM 513 C C . LEU A 1 72 ? -5.475 -0.626 10.884 1.00 98.69 72 LEU A C 1
ATOM 515 O O . LEU A 1 72 ? -5.884 -0.850 12.022 1.00 98.69 72 LEU A O 1
ATOM 519 N N . ASP A 1 73 ? -5.269 0.602 10.416 1.00 98.69 73 ASP A N 1
ATOM 520 C CA . ASP A 1 73 ? -5.443 1.816 11.219 1.00 98.69 73 ASP A CA 1
ATOM 521 C C . ASP A 1 73 ? -6.885 1.958 11.719 1.00 98.69 73 ASP A C 1
ATOM 523 O O . ASP A 1 73 ? -7.122 2.186 12.908 1.00 98.69 73 ASP A O 1
ATOM 527 N N . ALA A 1 74 ? -7.874 1.700 10.858 1.00 98.56 74 ALA A N 1
ATOM 528 C CA . ALA A 1 74 ? -9.281 1.695 11.256 1.00 98.56 74 ALA A CA 1
ATOM 529 C C . ALA A 1 74 ? -9.586 0.643 12.341 1.00 98.56 74 ALA A C 1
ATOM 531 O O . ALA A 1 74 ? -10.344 0.893 13.284 1.00 98.56 74 ALA A O 1
ATOM 532 N N . ARG A 1 75 ? -8.990 -0.553 12.227 1.00 98.56 75 ARG A N 1
ATOM 533 C CA . ARG A 1 75 ? -9.152 -1.624 13.222 1.00 98.56 75 ARG A CA 1
ATOM 534 C C . ARG A 1 75 ? -8.494 -1.272 14.549 1.00 98.56 75 ARG A C 1
ATOM 536 O O . ARG A 1 75 ? -9.104 -1.524 15.586 1.00 98.56 75 ARG A O 1
ATOM 543 N N . LEU A 1 76 ? -7.290 -0.705 14.521 1.00 98.62 76 LEU A N 1
ATOM 544 C CA . LEU A 1 76 ? -6.590 -0.255 15.723 1.00 98.62 76 LEU A CA 1
ATOM 545 C C . LEU A 1 76 ? -7.372 0.857 16.423 1.00 98.62 76 LEU A C 1
ATOM 547 O O . LEU A 1 76 ? -7.648 0.722 17.609 1.00 98.62 76 LEU A 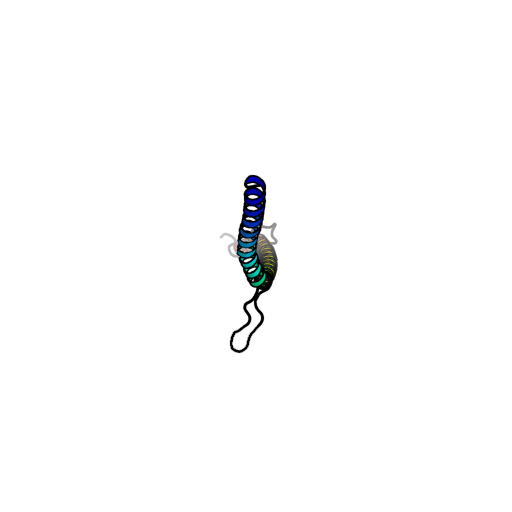O 1
ATOM 551 N N . GLY A 1 77 ? -7.879 1.852 15.688 1.00 98.44 77 GLY A N 1
ATOM 552 C CA . GLY A 1 77 ? -8.736 2.891 16.267 1.00 98.44 77 GLY A CA 1
ATOM 553 C C . GLY A 1 77 ? -10.013 2.335 16.916 1.00 98.44 77 GLY A C 1
ATOM 554 O O . GLY A 1 77 ? -10.423 2.776 17.990 1.00 98.44 77 GLY A O 1
ATOM 555 N N . CYS A 1 78 ? -10.633 1.311 16.318 1.00 98.50 78 CYS A N 1
ATOM 556 C CA . CYS A 1 78 ? -11.767 0.614 16.933 1.00 98.50 78 CYS A CA 1
ATOM 557 C C . CYS A 1 78 ? -11.370 -0.129 18.222 1.00 98.50 78 CYS A C 1
ATOM 559 O O . CYS A 1 78 ? -12.115 -0.105 19.206 1.00 98.50 78 CYS A O 1
ATOM 561 N N . LEU A 1 79 ? -10.211 -0.796 18.228 1.00 98.62 79 LEU A N 1
ATOM 562 C CA . LEU A 1 79 ? -9.692 -1.480 19.413 1.00 98.62 79 LEU A CA 1
ATOM 563 C C . LEU A 1 79 ? -9.370 -0.495 20.538 1.00 98.62 79 LEU A C 1
ATOM 565 O O . LEU A 1 79 ? -9.770 -0.762 21.668 1.00 98.62 79 LEU A O 1
ATOM 569 N N . ASP A 1 80 ? -8.755 0.645 20.234 1.00 98.62 80 ASP A N 1
ATOM 570 C CA . ASP A 1 80 ? -8.472 1.697 21.213 1.00 98.62 80 ASP A CA 1
ATOM 571 C C . ASP A 1 80 ? -9.760 2.210 21.867 1.00 98.62 80 ASP A C 1
ATOM 573 O O . ASP A 1 80 ? -9.845 2.291 23.092 1.00 98.62 80 ASP A O 1
ATOM 577 N N . GLY A 1 81 ? -10.816 2.455 21.083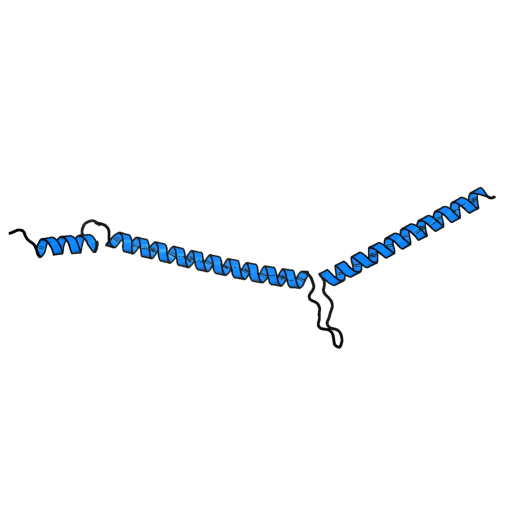 1.00 98.38 81 GLY A N 1
ATOM 578 C CA . GLY A 1 81 ? -12.120 2.853 21.626 1.00 98.38 81 GLY A CA 1
ATOM 579 C C . GLY A 1 81 ? -12.743 1.792 22.543 1.00 98.38 81 GLY A C 1
ATOM 580 O O . GLY A 1 81 ? -13.299 2.112 23.596 1.00 98.38 81 GLY A O 1
ATOM 581 N N . ARG A 1 82 ? -12.619 0.508 22.185 1.00 98.31 82 ARG A N 1
ATOM 582 C CA . ARG A 1 82 ? -13.087 -0.602 23.033 1.00 98.31 82 ARG A CA 1
ATOM 583 C C . ARG A 1 82 ? -12.267 -0.725 24.314 1.00 98.31 82 ARG A C 1
ATOM 585 O O . ARG A 1 82 ? -12.850 -0.967 25.367 1.00 98.31 82 ARG A O 1
ATOM 592 N N . LEU A 1 83 ? -10.948 -0.566 24.238 1.00 98.31 83 LEU A N 1
ATOM 593 C CA . LEU A 1 83 ? -10.070 -0.590 25.406 1.00 98.31 83 LEU A CA 1
ATOM 594 C C . LEU A 1 83 ? -10.365 0.580 26.344 1.00 98.31 83 LEU A C 1
ATOM 596 O O . LEU A 1 83 ? -10.463 0.356 27.546 1.00 98.31 83 LEU A O 1
ATOM 600 N N . ALA A 1 84 ? -10.615 1.778 25.813 1.00 97.25 84 ALA A N 1
ATOM 601 C CA . ALA A 1 84 ? -11.027 2.931 26.611 1.00 97.25 84 ALA A CA 1
ATOM 602 C C . ALA A 1 84 ? -12.345 2.671 27.364 1.00 97.25 84 ALA A C 1
ATOM 604 O O . ALA A 1 84 ? -12.464 2.992 28.545 1.00 97.25 84 ALA A O 1
ATOM 605 N N . ALA A 1 85 ? -13.325 2.033 26.714 1.00 96.69 85 ALA A N 1
ATOM 606 C CA . ALA A 1 85 ? -14.577 1.645 27.366 1.00 96.69 85 ALA A CA 1
ATOM 607 C C . ALA A 1 85 ? -14.364 0.593 28.470 1.00 96.69 85 ALA A C 1
ATOM 609 O O . ALA A 1 85 ? -14.965 0.685 29.538 1.00 96.69 85 ALA A O 1
ATOM 610 N N . VAL A 1 86 ? -13.487 -0.390 28.244 1.00 97.12 86 VAL A N 1
ATOM 611 C CA . VAL A 1 86 ? -13.126 -1.383 29.269 1.00 97.12 86 VAL A CA 1
ATOM 612 C C . VAL A 1 86 ? -12.408 -0.722 30.446 1.00 97.12 86 VAL A C 1
ATOM 614 O O . VAL A 1 86 ? -12.735 -1.005 31.596 1.00 97.12 86 VAL A O 1
ATOM 617 N N . GLU A 1 87 ? -11.463 0.180 30.181 1.00 96.38 87 GLU A N 1
ATOM 618 C CA . GLU A 1 87 ? -10.760 0.929 31.224 1.00 96.38 87 GLU A CA 1
ATOM 619 C C . GLU A 1 87 ? -11.742 1.738 32.085 1.00 96.38 87 GLU A C 1
ATOM 621 O O . GLU A 1 87 ? -11.630 1.742 33.312 1.00 96.38 87 GLU A O 1
ATOM 626 N N . HIS A 1 88 ? -12.744 2.362 31.460 1.00 96.00 88 HIS A N 1
ATOM 627 C CA . HIS A 1 88 ? -13.789 3.118 32.149 1.00 96.00 88 HIS A CA 1
ATOM 628 C C . HIS A 1 88 ? -14.592 2.269 33.150 1.00 96.00 88 HIS A C 1
ATOM 630 O O . HIS A 1 88 ? -14.931 2.745 34.231 1.00 96.00 88 HIS A O 1
ATOM 636 N N . GLU A 1 89 ? -14.866 1.005 32.820 1.00 97.25 89 GLU A N 1
ATOM 637 C CA . GLU A 1 89 ? -15.608 0.084 33.692 1.00 97.25 89 GLU A CA 1
ATOM 638 C C . GLU A 1 89 ? -14.754 -0.519 34.819 1.00 97.25 89 GLU A C 1
ATOM 640 O O . GLU A 1 89 ? -15.277 -0.883 35.877 1.00 97.25 89 GLU A O 1
ATOM 645 N N . LEU A 1 90 ? -13.443 -0.642 34.606 1.00 95.88 90 LEU A N 1
ATOM 646 C CA . LEU A 1 90 ? -12.523 -1.238 35.579 1.00 95.88 90 LEU A CA 1
ATOM 647 C C . LEU A 1 90 ? -11.966 -0.235 36.590 1.00 95.88 90 LEU A C 1
ATOM 649 O O . LEU A 1 90 ? -11.494 -0.640 37.652 1.00 95.88 90 LEU A O 1
ATOM 653 N N . ARG A 1 91 ? -12.004 1.063 36.283 1.00 93.94 91 ARG A N 1
ATOM 654 C CA . ARG A 1 91 ? -11.568 2.114 37.207 1.00 93.94 91 ARG A CA 1
ATOM 655 C C . ARG A 1 91 ? -12.734 2.595 38.080 1.00 93.94 91 ARG A C 1
ATOM 657 O O . ARG A 1 91 ? -13.890 2.537 37.653 1.00 93.94 91 ARG A O 1
ATOM 664 N N . PRO A 1 92 ? -12.458 3.113 39.291 1.00 93.38 92 PRO A N 1
ATOM 665 C CA . PRO A 1 92 ? -13.464 3.836 40.056 1.00 93.38 92 PRO A CA 1
ATOM 666 C C . PRO A 1 92 ? -13.972 5.026 39.240 1.00 93.38 92 PRO A C 1
ATOM 668 O O . PRO A 1 92 ? -13.175 5.854 38.793 1.00 93.38 92 PRO A O 1
ATOM 671 N N . ASN A 1 93 ? -15.281 5.105 39.025 1.00 90.62 93 ASN A N 1
ATOM 672 C CA . ASN A 1 93 ? -15.906 6.110 38.172 1.00 90.62 93 ASN A CA 1
ATOM 673 C C . ASN A 1 93 ? -17.233 6.583 38.778 1.00 90.62 93 ASN A C 1
ATOM 675 O O . ASN A 1 93 ? -18.335 6.314 38.279 1.00 90.62 93 ASN A O 1
ATOM 679 N N . SER A 1 94 ? -17.103 7.290 39.901 1.00 87.50 94 SER A N 1
ATOM 680 C CA . SER A 1 94 ? -18.198 7.981 40.591 1.00 87.50 94 SER A CA 1
ATOM 681 C C . SER A 1 94 ? -19.421 7.103 40.902 1.00 87.50 94 SER A C 1
ATOM 683 O O . SER A 1 94 ? -20.544 7.597 40.968 1.00 87.50 94 SER A O 1
ATOM 685 N N . GLY A 1 95 ? -19.230 5.799 41.109 1.00 85.69 95 GLY A N 1
ATOM 686 C CA . GLY A 1 95 ? -20.285 4.863 41.493 1.00 85.69 95 GLY A CA 1
ATOM 687 C C . GLY A 1 95 ? -20.982 4.152 40.331 1.00 85.69 95 GLY A C 1
ATOM 688 O O . GLY A 1 95 ? -21.866 3.328 40.592 1.00 85.69 95 GLY A O 1
ATOM 689 N N . SER A 1 96 ? -20.630 4.479 39.082 1.00 89.06 96 SER A N 1
ATOM 690 C CA . SER A 1 96 ? -21.313 4.001 37.871 1.00 89.06 96 SER A CA 1
ATOM 691 C C . SER A 1 96 ? -20.628 2.809 37.199 1.00 89.06 96 SER A C 1
ATOM 693 O O . SER A 1 96 ? -21.312 2.014 36.543 1.00 89.06 96 SER A O 1
ATOM 695 N N . SER A 1 97 ? -19.318 2.648 37.406 1.00 96.12 97 SER A N 1
ATOM 696 C CA . SER A 1 97 ? -18.538 1.564 36.810 1.00 96.12 97 SER A CA 1
ATOM 697 C C . SER A 1 97 ? -18.792 0.217 37.481 1.00 96.12 97 SER A C 1
ATOM 699 O O . SER A 1 97 ? -19.278 0.130 38.616 1.00 96.12 97 SER A O 1
ATOM 701 N N . LEU A 1 98 ? -18.458 -0.864 36.774 1.00 95.62 98 LEU A N 1
ATOM 702 C CA . LEU A 1 98 ? -18.446 -2.216 37.331 1.00 95.62 98 LEU A CA 1
ATOM 703 C C . LEU A 1 98 ? -17.578 -2.317 38.586 1.00 95.62 98 LEU A C 1
ATOM 705 O O . LEU A 1 98 ? -18.019 -2.939 39.550 1.00 95.62 98 LEU A O 1
ATOM 709 N N . HIS A 1 99 ? -16.406 -1.678 38.608 1.00 96.06 99 HIS A N 1
ATOM 710 C CA . HIS A 1 99 ? -15.555 -1.626 39.798 1.00 96.06 99 HIS A CA 1
ATOM 711 C C . HIS A 1 99 ? -16.326 -1.127 41.028 1.00 96.06 99 HIS A C 1
ATOM 713 O O . HIS A 1 99 ? -16.385 -1.810 42.047 1.00 96.06 99 HIS A O 1
ATOM 719 N N . ASP A 1 100 ? -16.991 0.025 40.919 1.00 95.75 100 ASP A N 1
ATOM 720 C CA . ASP A 1 100 ? -17.718 0.612 42.048 1.00 95.75 100 ASP A CA 1
ATOM 721 C C . ASP A 1 100 ? -18.926 -0.232 42.469 1.00 95.75 100 ASP A C 1
ATOM 723 O O . ASP A 1 100 ? -19.238 -0.345 43.657 1.00 95.75 100 ASP A O 1
ATOM 727 N N . LYS A 1 101 ? -19.607 -0.857 41.500 1.00 95.38 101 LYS A N 1
ATOM 728 C CA . LYS A 1 101 ? -20.708 -1.794 41.767 1.00 95.38 101 LYS A CA 1
ATOM 729 C C . LYS A 1 101 ? -20.219 -3.026 42.531 1.00 95.38 101 LYS A C 1
ATOM 731 O O . LYS A 1 101 ? -20.898 -3.455 43.461 1.00 95.38 101 LYS A O 1
ATOM 736 N N . VAL A 1 102 ? -19.061 -3.574 42.160 1.00 94.94 102 VAL A N 1
ATOM 737 C CA . VAL A 1 102 ? -18.447 -4.727 42.834 1.00 94.94 102 VAL A CA 1
ATOM 738 C C . VAL A 1 102 ? -18.001 -4.357 44.245 1.00 94.94 102 VAL A C 1
ATOM 740 O O . VAL A 1 102 ? -18.332 -5.090 45.173 1.00 94.94 102 VAL A O 1
ATOM 743 N N . THR A 1 103 ? -17.338 -3.214 44.435 1.00 94.50 103 THR A N 1
ATOM 744 C CA . THR A 1 103 ? -16.940 -2.726 45.767 1.00 94.50 103 THR A CA 1
ATOM 745 C C . THR A 1 103 ? -18.152 -2.565 46.681 1.00 94.50 103 THR A C 1
ATOM 747 O O . THR A 1 103 ? -18.167 -3.106 47.784 1.00 94.50 103 THR A O 1
ATOM 750 N N . ARG A 1 104 ? -19.227 -1.934 46.189 1.00 92.75 104 ARG A N 1
ATOM 751 C CA . ARG A 1 104 ? -20.478 -1.780 46.947 1.00 92.75 104 ARG A CA 1
ATOM 752 C C . ARG A 1 104 ? -21.110 -3.126 47.318 1.00 92.75 104 ARG A C 1
ATOM 754 O O . ARG A 1 104 ? -21.649 -3.275 48.410 1.00 92.75 104 ARG A O 1
ATOM 761 N N . LEU A 1 105 ? -21.081 -4.108 46.414 1.00 93.81 105 LEU A N 1
ATOM 762 C CA . LEU A 1 105 ? -21.597 -5.448 46.699 1.00 93.81 105 LEU A CA 1
ATOM 763 C C . LEU A 1 105 ? -20.734 -6.175 47.737 1.00 93.81 105 LEU A C 1
ATOM 765 O O . LEU A 1 105 ? -21.282 -6.824 48.623 1.00 93.81 105 LEU A O 1
ATOM 769 N N . ALA A 1 106 ? -19.408 -6.059 47.643 1.00 93.44 106 ALA A N 1
ATOM 770 C CA . ALA A 1 106 ? -18.485 -6.648 48.607 1.00 93.44 106 ALA A CA 1
ATOM 771 C C . ALA A 1 106 ? -18.741 -6.104 50.022 1.00 93.44 106 ALA A C 1
ATOM 773 O O . ALA A 1 106 ? -18.843 -6.887 50.964 1.00 93.44 106 ALA A O 1
ATOM 774 N N . GLU A 1 107 ? -18.952 -4.791 50.149 1.00 93.06 107 GLU A N 1
ATOM 775 C CA . GLU A 1 107 ? -19.341 -4.137 51.406 1.00 93.06 107 GLU A CA 1
ATOM 776 C C . GLU A 1 107 ? -20.713 -4.612 51.917 1.00 93.06 107 GLU A C 1
ATOM 778 O O . GLU A 1 107 ? -20.885 -4.852 53.108 1.00 93.06 107 GLU A O 1
ATOM 783 N N . ALA A 1 108 ? -21.695 -4.796 51.028 1.00 92.25 108 ALA A N 1
ATOM 784 C CA . ALA A 1 108 ? -23.036 -5.244 51.410 1.00 92.25 108 ALA A CA 1
ATOM 785 C C . ALA A 1 108 ? -23.101 -6.725 51.830 1.00 92.25 108 ALA A C 1
ATOM 787 O O . ALA A 1 108 ? -23.986 -7.107 52.595 1.00 92.25 108 ALA A O 1
ATOM 788 N N . VAL A 1 109 ? -22.201 -7.566 51.310 1.00 91.69 109 VAL A N 1
ATOM 789 C CA . VAL A 1 109 ? -22.136 -9.010 51.606 1.00 91.69 109 VAL A CA 1
ATOM 790 C C . VAL A 1 109 ? -21.256 -9.303 52.822 1.00 91.69 109 VAL A C 1
ATOM 792 O O . VAL A 1 109 ? -21.513 -10.271 53.537 1.00 91.69 109 VAL A O 1
ATOM 795 N N . ALA A 1 110 ? -20.260 -8.459 53.089 1.00 84.38 110 ALA A N 1
ATOM 796 C CA . ALA A 1 110 ? -19.443 -8.505 54.294 1.00 84.38 110 ALA A CA 1
ATOM 797 C C . ALA A 1 110 ? -19.603 -7.218 55.127 1.00 84.38 110 ALA A C 1
ATOM 799 O O . ALA A 1 110 ? -18.606 -6.532 55.364 1.00 84.38 110 ALA A O 1
ATOM 800 N N . PRO A 1 111 ? -20.825 -6.876 55.591 1.00 71.38 111 PRO A N 1
ATOM 801 C CA . PRO A 1 111 ? -20.958 -5.839 56.598 1.00 71.38 111 PRO A CA 1
ATOM 802 C C . PRO A 1 111 ? -20.238 -6.375 57.835 1.00 71.38 111 PRO A C 1
ATOM 804 O O . PRO A 1 111 ? -20.534 -7.488 58.275 1.00 71.38 111 PRO A O 1
ATOM 807 N N . GLU A 1 112 ? -19.225 -5.652 58.309 1.00 64.88 112 GLU A N 1
ATOM 808 C CA . GLU A 1 112 ? -18.391 -6.072 59.435 1.00 64.88 112 GLU A CA 1
ATOM 809 C C . GLU A 1 112 ? -19.216 -6.729 60.556 1.00 64.88 112 GLU A C 1
ATOM 811 O O . GLU A 1 112 ? -20.268 -6.225 60.960 1.00 64.88 112 GLU A O 1
ATOM 816 N N . ARG A 1 113 ? -18.727 -7.877 61.036 1.00 52.31 113 ARG A N 1
ATOM 817 C CA . ARG A 1 113 ? -19.052 -8.360 62.378 1.00 52.31 113 ARG A CA 1
ATOM 818 C C . ARG A 1 113 ? -18.362 -7.495 63.416 1.00 52.31 113 ARG A C 1
ATOM 820 O O . ARG A 1 113 ? -17.177 -7.184 63.177 1.00 52.31 113 ARG A O 1
#

Foldseek 3Di:
DVVVVVVVVVVVVVVVVVVVVVVVVVVVVVVLVCQQCWAPDDVPRHTGHHPVVVVVVVVVVVVVVVVVVVVVVVVVVVVVVVVVVVVCQCDDDPCPHVVNVVVVVVCVVCVDD

pLDDT: mean 89.69, std 10.23, range [52.31, 98.69]

Secondary structure (DSSP, 8-state):
-HHHHHHHHHHHHHHHHHHHHHHHHHHHHHHHHHHHHEE--BTTB--EE-HHHHHHHHHHHHHHHHHHHHHHHHHHHHHHHHHHHHHHHHS--TT-SHHHHHHHHHHHHS---